Protein AF-A0A920VZH6-F1 (afdb_monomer)

Nearest PDB structures (foldseek):
  3r4q-assembly3_E-2  TM=6.491E-01  e=5.777E-02  Agrobacterium fabrum str. C58
  3fcd-assembly1_A  TM=4.351E-01  e=1.632E-01  uncultured bacterium
  3hnp-assembly1_E  TM=3.209E-01  e=8.823E-01  Bacillus cereus ATCC 14579
  3hnp-assembly1_C  TM=3.378E-01  e=2.660E+00  Bacillus cereus ATCC 14579
  5cw4-assembly1_B  TM=3.745E-01  e=4.189E+00  Camponotus floridanus

Sequence (108 aa):
MPVLRVGEGREFIALAQVPPFAGRIHHASLNVDNFDVDELFSILEGYGLEVLGEGGSASGPL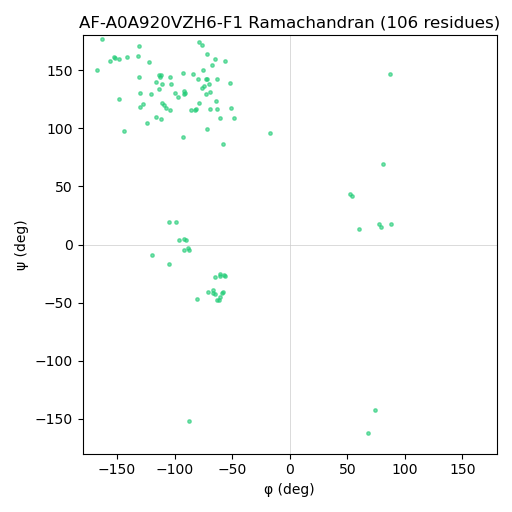QAYVTIRGSDRGGAPGGTPELYLTDPDGIFPAVAGHELLRWSRILR

Solvent-accessible surface area (backbone atoms only — not comparable to full-atom values): 6684 Å² total; per-residue (Å²): 121,59,70,47,76,48,80,92,69,90,47,64,49,75,53,77,92,67,65,88,94,61,84,68,86,69,59,54,78,43,78,38,78,84,58,48,70,67,62,50,49,53,53,40,44,75,74,67,29,49,76,67,48,77,50,92,78,75,92,55,52,31,23,33,34,31,39,72,37,43,47,95,77,75,26,45,95,87,40,29,54,30,40,35,37,24,42,86,87,57,50,41,43,37,38,37,42,40,83,72,83,73,89,75,74,93,76,133

Foldseek 3Di:
DDWADDPDDPDIDDDDDDPPPPDDCQEAEDEDPPDDPVVVVVVLVVVVADEPEADDDDDAARYKYKYFADVVNVADPVTWIKMWHHHNVRRIYIYTYDDPPPDDDPDD

pLDDT: mean 77.62, std 20.24, range [22.06, 97.44]

Radius of gyration: 15.65 Å; Cα contacts (8 Å, |Δi|>4): 182; chains: 1; bounding box: 44×29×46 Å

Mean predicted aligned error: 8.46 Å

Structure (mmCIF, N/CA/C/O backbone):
data_AF-A0A920VZH6-F1
#
_entry.id   AF-A0A920VZH6-F1
#
loop_
_atom_site.group_PDB
_atom_site.id
_atom_site.type_symbol
_atom_site.label_atom_id
_atom_site.label_alt_id
_atom_site.label_comp_id
_atom_site.label_asym_id
_atom_site.label_entity_id
_atom_site.label_seq_id
_atom_site.pdbx_PDB_ins_code
_atom_site.Cartn_x
_atom_site.Cartn_y
_atom_site.Cartn_z
_atom_site.occupancy
_atom_site.B_iso_or_equiv
_atom_site.auth_seq_id
_atom_site.auth_comp_id
_atom_site.auth_asym_id
_atom_site.auth_atom_id
_atom_site.pdbx_PDB_model_num
ATOM 1 N N . MET A 1 1 ? 11.001 1.102 -15.763 1.00 73.38 1 MET A N 1
ATOM 2 C CA . MET A 1 1 ? 11.292 0.188 -14.639 1.00 73.38 1 MET A CA 1
ATOM 3 C C . MET A 1 1 ? 11.183 -1.239 -15.160 1.00 73.38 1 MET A C 1
ATOM 5 O O . MET A 1 1 ? 10.141 -1.536 -15.734 1.00 73.38 1 MET A O 1
ATOM 9 N N . PRO A 1 2 ? 12.233 -2.075 -15.082 1.00 86.62 2 PRO A N 1
ATOM 10 C CA . PRO A 1 2 ? 12.144 -3.480 -15.478 1.00 86.62 2 PRO A CA 1
ATOM 11 C C . PRO A 1 2 ? 11.156 -4.255 -14.595 1.00 86.62 2 PRO A C 1
ATOM 13 O O . PRO A 1 2 ? 11.074 -4.021 -13.388 1.00 86.62 2 PRO A O 1
ATOM 16 N N . VAL A 1 3 ? 10.421 -5.178 -15.219 1.00 86.50 3 VAL A N 1
ATOM 17 C CA . VAL A 1 3 ? 9.408 -6.028 -14.583 1.00 86.50 3 VAL A CA 1
ATOM 18 C C . VAL A 1 3 ? 9.668 -7.484 -14.966 1.00 86.50 3 VAL A C 1
ATOM 20 O O . VAL A 1 3 ? 9.833 -7.791 -16.146 1.00 86.50 3 VAL A O 1
ATOM 23 N N . LEU A 1 4 ? 9.694 -8.371 -13.972 1.00 89.38 4 LEU A N 1
ATOM 24 C CA . LEU A 1 4 ? 9.764 -9.820 -14.138 1.00 89.38 4 LEU A CA 1
ATOM 25 C C . LEU A 1 4 ? 8.408 -10.428 -13.778 1.00 89.38 4 LEU A C 1
ATOM 27 O O . LEU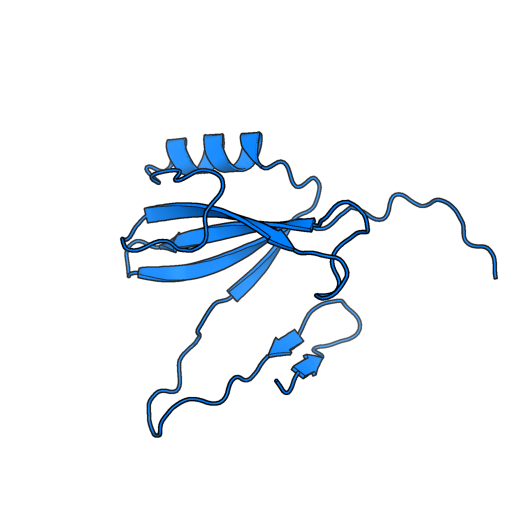 A 1 4 ? 7.975 -10.327 -12.632 1.00 89.38 4 LEU A O 1
ATOM 31 N N . ARG A 1 5 ? 7.750 -11.075 -14.739 1.00 89.19 5 ARG A N 1
ATOM 32 C CA . ARG A 1 5 ? 6.506 -11.809 -14.486 1.00 89.19 5 ARG A CA 1
ATOM 33 C C . ARG A 1 5 ? 6.787 -13.091 -13.701 1.00 89.19 5 ARG A C 1
ATOM 35 O O . ARG A 1 5 ? 7.785 -13.762 -13.963 1.00 89.19 5 ARG A O 1
ATOM 42 N N . VAL A 1 6 ? 5.891 -13.442 -12.784 1.00 88.38 6 VAL A N 1
ATOM 43 C CA . VAL A 1 6 ? 5.953 -14.686 -12.012 1.00 88.38 6 VAL A CA 1
ATOM 44 C C . VAL A 1 6 ? 4.737 -15.541 -12.363 1.00 88.38 6 VAL A C 1
ATOM 46 O O . VAL A 1 6 ? 3.614 -15.208 -12.011 1.00 88.38 6 VAL A O 1
ATOM 49 N N . GLY A 1 7 ? 4.960 -16.650 -13.069 1.00 91.06 7 GLY A N 1
ATOM 50 C CA . GLY A 1 7 ? 3.881 -17.536 -13.514 1.00 91.06 7 GLY A CA 1
ATOM 51 C C . GLY A 1 7 ? 2.965 -16.923 -14.583 1.00 91.06 7 GLY A C 1
ATOM 52 O O . GLY A 1 7 ? 3.317 -15.959 -15.264 1.00 91.06 7 GLY A O 1
ATOM 53 N N . GLU A 1 8 ? 1.782 -17.519 -14.741 1.00 89.56 8 GLU A N 1
ATOM 54 C CA . GLU A 1 8 ? 0.793 -17.151 -15.769 1.00 89.56 8 GLU A CA 1
ATOM 55 C C . GLU A 1 8 ? -0.229 -16.102 -15.296 1.00 89.56 8 GLU A C 1
ATOM 57 O O . GLU A 1 8 ? -1.063 -15.650 -16.082 1.00 89.56 8 GLU A O 1
ATOM 62 N N . GLY A 1 9 ? -0.193 -15.701 -14.023 1.00 83.62 9 GLY A N 1
ATOM 63 C CA . GLY A 1 9 ? -1.137 -14.745 -13.446 1.00 83.62 9 GLY A CA 1
ATOM 64 C C . GLY A 1 9 ? -0.714 -13.283 -13.620 1.00 83.62 9 GLY A C 1
ATOM 65 O O . GLY A 1 9 ? -0.061 -12.914 -14.609 1.00 83.62 9 GLY A O 1
ATOM 66 N N . ARG A 1 10 ? -1.153 -12.437 -12.679 1.00 77.75 10 ARG A N 1
ATOM 67 C CA . ARG A 1 10 ? -0.887 -10.983 -12.637 1.00 77.75 10 ARG A CA 1
ATOM 68 C C . ARG A 1 10 ? 0.300 -10.632 -11.740 1.00 77.75 10 ARG A C 1
ATOM 70 O O . ARG A 1 10 ? 0.582 -9.458 -11.532 1.00 77.75 10 ARG A O 1
ATOM 77 N N . GLU A 1 11 ? 0.970 -11.631 -11.186 1.00 84.25 11 GLU A N 1
ATOM 78 C CA . GLU A 1 11 ? 2.062 -11.478 -10.242 1.00 84.25 11 GLU A CA 1
ATOM 79 C C . GLU A 1 11 ? 3.339 -11.064 -10.975 1.00 84.25 11 GLU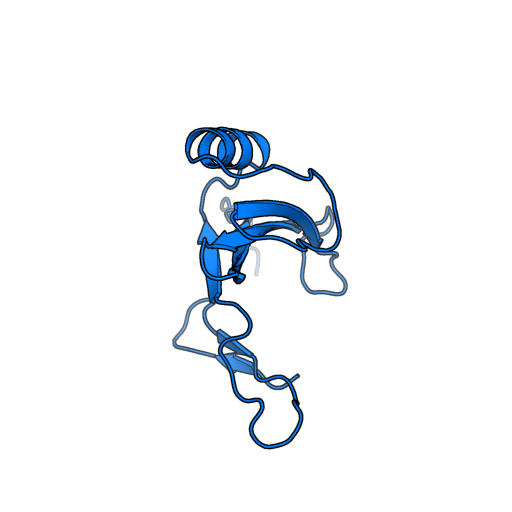 A C 1
ATOM 81 O O . GLU A 1 11 ? 3.714 -11.613 -12.019 1.00 84.25 11 GLU A O 1
ATOM 86 N N . PHE A 1 12 ? 4.037 -10.081 -10.418 1.00 86.19 12 PHE A N 1
ATOM 87 C CA . PHE A 1 12 ? 5.295 -9.612 -10.969 1.00 86.19 12 PHE A CA 1
ATOM 88 C C . PHE A 1 12 ? 6.203 -9.031 -9.889 1.00 86.19 12 PHE A C 1
ATOM 90 O O . PHE A 1 12 ? 5.760 -8.629 -8.816 1.00 86.19 12 PHE A O 1
ATOM 97 N N . ILE A 1 13 ? 7.490 -8.953 -10.214 1.00 87.81 13 ILE A N 1
ATOM 98 C CA . ILE A 1 13 ? 8.504 -8.230 -9.453 1.00 87.81 13 ILE A CA 1
ATOM 99 C C . ILE A 1 13 ? 8.931 -7.027 -10.287 1.00 87.81 13 ILE A C 1
ATOM 101 O O . ILE A 1 13 ? 9.410 -7.183 -11.411 1.00 87.81 13 ILE A O 1
ATOM 105 N N . ALA A 1 14 ? 8.775 -5.827 -9.737 1.00 86.00 14 ALA A N 1
ATOM 106 C CA . ALA A 1 14 ? 9.292 -4.600 -10.328 1.00 86.00 14 ALA A CA 1
ATOM 107 C C . ALA A 1 14 ? 10.600 -4.194 -9.642 1.00 86.00 14 ALA A C 1
ATOM 109 O O . ALA A 1 14 ? 10.672 -4.127 -8.416 1.00 86.00 14 ALA A O 1
ATOM 110 N N . LEU A 1 15 ? 11.635 -3.910 -10.434 1.00 85.88 15 LEU A N 1
ATOM 111 C CA . LEU A 1 15 ? 12.949 -3.520 -9.921 1.00 85.88 15 LEU A CA 1
ATOM 112 C C . LEU A 1 15 ? 13.224 -2.056 -10.260 1.00 85.88 15 LEU A C 1
ATOM 114 O O . LEU A 1 15 ? 13.470 -1.705 -11.415 1.00 85.88 15 LEU A O 1
ATOM 118 N N . ALA A 1 16 ? 13.189 -1.196 -9.246 1.00 83.44 16 ALA A N 1
ATOM 119 C CA . ALA A 1 16 ? 13.572 0.203 -9.375 1.00 83.44 16 ALA A CA 1
ATOM 120 C C . ALA A 1 16 ? 15.092 0.372 -9.226 1.00 83.44 16 ALA A C 1
ATOM 122 O O . ALA A 1 16 ? 15.743 -0.339 -8.459 1.00 83.44 16 ALA A O 1
ATOM 123 N N . GLN A 1 17 ? 15.659 1.344 -9.940 1.00 88.56 17 GLN A N 1
ATOM 124 C CA . GLN A 1 17 ? 17.043 1.748 -9.718 1.00 88.56 17 GLN A CA 1
ATOM 125 C C . GLN A 1 17 ? 17.140 2.515 -8.394 1.00 88.56 17 GLN A C 1
ATOM 127 O O . GLN A 1 17 ? 16.391 3.463 -8.168 1.00 88.56 17 GLN A O 1
ATOM 132 N N . VAL A 1 18 ? 18.083 2.117 -7.542 1.00 84.25 18 VAL A N 1
ATOM 133 C CA . VAL A 1 18 ? 18.370 2.747 -6.246 1.00 84.25 18 VAL A CA 1
ATOM 134 C C . VAL A 1 18 ? 19.880 2.991 -6.103 1.00 84.25 18 VAL A C 1
ATOM 136 O O . VAL A 1 18 ? 20.660 2.387 -6.847 1.00 84.25 18 VAL A O 1
ATOM 139 N N . PRO A 1 19 ? 20.325 3.865 -5.179 1.00 89.94 19 PRO A N 1
ATOM 140 C CA . PRO A 1 19 ? 21.746 4.022 -4.875 1.00 89.94 19 PRO A CA 1
ATOM 141 C C . PRO A 1 19 ? 22.422 2.700 -4.454 1.00 89.94 19 PRO A C 1
ATOM 143 O O . PRO A 1 19 ? 21.743 1.781 -3.982 1.00 89.94 19 PRO A O 1
ATOM 146 N N . PRO A 1 20 ? 23.758 2.585 -4.579 1.00 90.50 20 PRO A N 1
ATOM 147 C CA . PRO A 1 20 ? 24.496 1.412 -4.115 1.00 90.50 20 PRO A CA 1
ATOM 148 C C . PRO A 1 20 ? 24.183 1.065 -2.655 1.00 90.50 20 PRO A C 1
ATOM 150 O O . PRO A 1 20 ? 24.080 1.953 -1.812 1.00 90.50 20 PRO A O 1
ATOM 153 N N . PHE A 1 21 ? 24.046 -0.232 -2.367 1.00 81.56 21 PHE A N 1
ATOM 154 C CA . PHE A 1 21 ? 23.734 -0.773 -1.034 1.00 81.56 21 PHE A CA 1
ATOM 155 C C . PHE A 1 21 ? 22.395 -0.311 -0.423 1.00 81.56 21 PHE A C 1
ATOM 157 O O . PHE A 1 21 ? 22.144 -0.573 0.747 1.00 81.56 21 PHE A O 1
ATOM 164 N N . ALA A 1 22 ? 21.503 0.305 -1.209 1.00 83.19 22 ALA A N 1
ATOM 165 C CA . ALA A 1 22 ? 20.160 0.708 -0.778 1.00 83.19 22 ALA A CA 1
ATOM 166 C C . ALA A 1 22 ? 19.056 -0.285 -1.203 1.00 83.19 22 ALA A C 1
ATOM 168 O O . ALA A 1 22 ? 17.880 0.076 -1.276 1.00 83.19 22 ALA A O 1
ATOM 169 N N . GLY A 1 23 ? 19.431 -1.528 -1.528 1.00 81.81 23 GLY A N 1
ATOM 170 C CA . GLY A 1 23 ? 18.488 -2.579 -1.905 1.00 81.81 23 GLY A CA 1
ATOM 171 C C . GLY A 1 23 ? 17.567 -2.931 -0.740 1.00 81.81 23 GLY A C 1
ATOM 172 O O . GLY A 1 23 ? 18.035 -3.283 0.339 1.00 81.81 23 GLY A O 1
ATOM 173 N N . ARG A 1 24 ? 16.256 -2.836 -0.962 1.00 77.12 24 ARG A N 1
ATOM 174 C CA . ARG A 1 24 ? 15.219 -3.178 0.017 1.00 77.12 24 ARG A CA 1
ATOM 175 C C . ARG A 1 24 ? 13.946 -3.613 -0.694 1.00 77.12 24 ARG A C 1
ATOM 177 O O . ARG A 1 24 ? 13.739 -3.266 -1.857 1.00 77.12 24 ARG A O 1
ATOM 184 N N . ILE A 1 25 ? 13.070 -4.306 0.025 1.00 78.75 25 ILE A N 1
ATOM 185 C CA . ILE A 1 25 ? 11.673 -4.423 -0.392 1.00 78.75 25 ILE A CA 1
ATOM 186 C C . ILE A 1 25 ? 11.060 -3.033 -0.222 1.00 78.75 25 ILE A C 1
ATOM 188 O O . ILE A 1 25 ? 11.052 -2.491 0.880 1.00 78.75 25 ILE A O 1
ATOM 192 N N . HIS A 1 26 ? 10.630 -2.423 -1.326 1.00 76.81 26 HIS A N 1
ATOM 193 C CA . HIS A 1 26 ? 10.003 -1.105 -1.270 1.00 76.81 26 HIS A CA 1
ATOM 194 C C . HIS A 1 26 ? 8.533 -1.214 -0.861 1.00 76.81 26 HIS A C 1
ATOM 196 O O . HIS A 1 26 ? 8.093 -0.470 0.004 1.00 76.81 26 HIS A O 1
ATOM 202 N N . HIS A 1 27 ? 7.795 -2.132 -1.485 1.00 76.81 27 HIS A N 1
ATOM 203 C CA . HIS A 1 27 ? 6.454 -2.531 -1.081 1.00 76.81 27 HIS A CA 1
ATOM 204 C C . HIS A 1 27 ? 6.138 -3.936 -1.588 1.00 76.81 27 HIS A C 1
ATOM 206 O O . HIS A 1 27 ? 6.741 -4.401 -2.558 1.00 76.81 27 HIS A O 1
ATOM 212 N N . ALA A 1 28 ? 5.186 -4.597 -0.936 1.00 80.25 28 ALA A N 1
ATOM 213 C CA . ALA A 1 28 ? 4.502 -5.769 -1.468 1.00 80.25 28 ALA A CA 1
ATOM 214 C C . ALA A 1 28 ? 3.106 -5.348 -1.924 1.00 80.25 28 ALA A C 1
ATOM 216 O O . ALA A 1 28 ? 2.505 -4.494 -1.277 1.00 80.25 28 ALA A O 1
ATOM 217 N N . SER A 1 29 ? 2.620 -5.938 -3.017 1.00 81.94 29 SER A N 1
ATOM 218 C CA . SER A 1 29 ? 1.284 -5.678 -3.551 1.00 81.94 29 SER A CA 1
ATOM 219 C C . SER A 1 29 ? 0.403 -6.909 -3.449 1.00 81.94 29 SER A C 1
ATOM 221 O O . SER A 1 29 ? 0.823 -8.006 -3.818 1.00 81.94 29 SER A O 1
ATOM 223 N N . LEU A 1 30 ? -0.825 -6.714 -2.977 1.00 83.19 30 LEU A N 1
ATOM 224 C CA . LEU A 1 30 ? -1.867 -7.736 -2.962 1.00 83.19 30 LEU A CA 1
ATOM 225 C C . LEU A 1 30 ? -3.013 -7.299 -3.868 1.00 83.19 30 LEU A C 1
ATOM 227 O O . LEU A 1 30 ? -3.381 -6.125 -3.866 1.00 83.19 30 LEU A O 1
ATOM 231 N N . ASN A 1 31 ? -3.562 -8.255 -4.615 1.00 78.81 31 ASN A N 1
ATOM 232 C CA . ASN A 1 31 ? -4.843 -8.089 -5.290 1.00 78.81 31 ASN A CA 1
ATOM 233 C C . ASN A 1 31 ? -5.936 -8.600 -4.355 1.00 78.81 31 ASN A C 1
ATOM 235 O O . ASN A 1 31 ? -5.814 -9.700 -3.812 1.00 78.81 31 ASN A O 1
ATOM 239 N N . VAL A 1 32 ? -6.988 -7.809 -4.189 1.00 81.56 32 VAL A N 1
ATOM 240 C CA . VAL A 1 32 ? -8.138 -8.151 -3.350 1.00 81.56 32 VAL A CA 1
ATOM 241 C C . VAL A 1 32 ? -9.390 -8.157 -4.219 1.00 81.56 32 VAL A C 1
ATOM 243 O O . VAL A 1 32 ? -9.635 -7.209 -4.968 1.00 81.56 32 VAL A O 1
ATOM 246 N N . ASP A 1 33 ? -10.155 -9.243 -4.132 1.00 82.62 33 ASP A N 1
ATOM 247 C CA . ASP A 1 33 ? -11.478 -9.349 -4.746 1.00 82.62 33 ASP A CA 1
ATOM 248 C C . ASP A 1 33 ? -12.505 -8.544 -3.941 1.00 82.62 33 ASP A C 1
ATOM 250 O O . ASP A 1 33 ? -12.382 -8.425 -2.725 1.00 82.62 33 ASP A O 1
ATOM 254 N N . ASN A 1 34 ? -13.545 -8.033 -4.612 1.00 85.38 34 ASN A N 1
ATOM 255 C CA . ASN A 1 34 ? -14.571 -7.170 -4.004 1.00 85.38 34 ASN A CA 1
ATOM 256 C C . ASN A 1 34 ? -13.965 -5.970 -3.260 1.00 85.38 34 ASN A C 1
ATOM 258 O O . ASN A 1 34 ? -14.365 -5.653 -2.147 1.00 85.38 34 ASN A O 1
ATOM 262 N N . PHE A 1 35 ? -12.971 -5.327 -3.872 1.00 86.81 35 PHE A N 1
ATOM 263 C CA . PHE A 1 35 ? -12.304 -4.186 -3.266 1.00 86.81 35 PHE A CA 1
ATOM 264 C C . PHE A 1 35 ? -13.276 -3.016 -3.067 1.00 86.81 35 PHE A C 1
ATOM 266 O O . PHE A 1 35 ? -13.770 -2.439 -4.039 1.00 86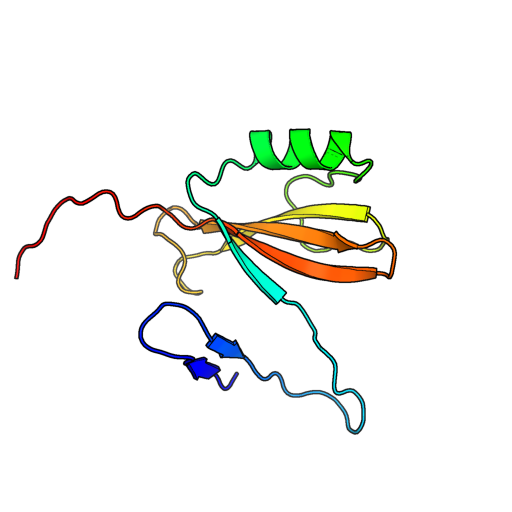.81 35 PHE A O 1
ATOM 273 N N . ASP A 1 36 ? -13.489 -2.660 -1.806 1.00 92.44 36 ASP A N 1
ATOM 274 C CA . ASP A 1 36 ? -14.283 -1.521 -1.364 1.00 92.44 36 ASP A CA 1
ATOM 275 C C . ASP A 1 36 ? -13.429 -0.678 -0.408 1.00 92.44 36 ASP A C 1
ATOM 277 O O . ASP A 1 36 ? -12.899 -1.175 0.587 1.00 92.44 36 ASP A O 1
ATOM 281 N N . VAL A 1 37 ? -13.223 0.593 -0.761 1.00 90.62 37 VAL A N 1
ATOM 282 C CA . VAL A 1 37 ? -12.335 1.492 -0.011 1.00 90.62 37 VAL A CA 1
ATOM 283 C C . VAL A 1 37 ? -12.892 1.771 1.380 1.00 90.62 37 VAL A C 1
ATOM 285 O O . VAL A 1 37 ? -12.129 1.771 2.344 1.00 90.62 37 VAL A O 1
ATOM 288 N N . ASP A 1 38 ? -14.202 1.985 1.485 1.00 94.62 3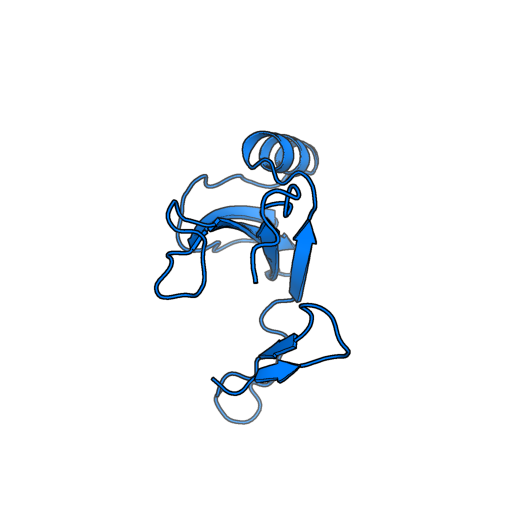8 ASP A N 1
ATOM 289 C CA . ASP A 1 38 ? -14.849 2.377 2.733 1.00 94.62 38 ASP A CA 1
ATOM 2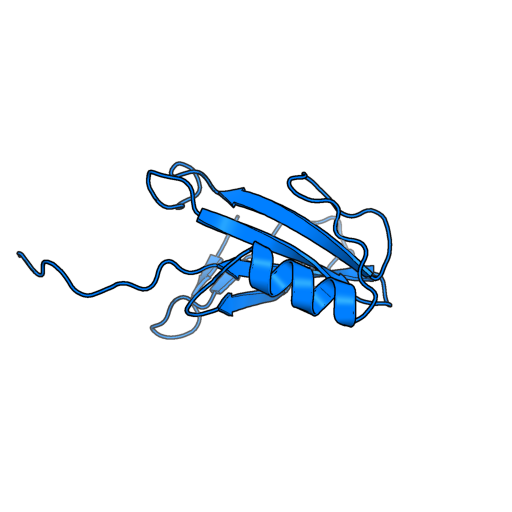90 C C . ASP A 1 38 ? -14.864 1.198 3.714 1.00 94.62 38 ASP A C 1
ATOM 292 O O . ASP A 1 38 ? -14.559 1.366 4.898 1.00 94.62 38 ASP A O 1
ATOM 296 N N . GLU A 1 39 ? -15.138 -0.015 3.221 1.00 95.38 39 GLU A N 1
ATOM 297 C CA . GLU A 1 39 ? -15.054 -1.241 4.022 1.00 95.38 39 GLU A CA 1
ATOM 298 C C . GLU A 1 39 ? -13.628 -1.473 4.536 1.00 95.38 39 GLU A C 1
ATOM 300 O O . GLU A 1 39 ? -13.421 -1.710 5.730 1.00 95.38 39 GLU A O 1
ATOM 305 N N . LEU A 1 40 ? -12.625 -1.361 3.660 1.00 92.44 40 LEU A N 1
ATOM 306 C CA . LEU A 1 40 ? -11.230 -1.564 4.042 1.00 92.44 40 LEU A CA 1
ATOM 307 C C . LEU A 1 40 ? -10.745 -0.503 5.032 1.00 92.44 40 LEU A C 1
ATOM 309 O O . LEU A 1 40 ? -10.081 -0.851 6.007 1.00 92.44 40 LEU A O 1
ATOM 313 N N . PHE A 1 41 ? -11.086 0.769 4.829 1.00 94.56 41 PHE A N 1
ATOM 314 C CA . PHE A 1 41 ? -10.766 1.822 5.790 1.00 94.56 41 PHE A CA 1
ATOM 315 C C . PHE A 1 41 ? -11.414 1.564 7.146 1.00 94.56 41 PHE A C 1
ATOM 317 O O . PHE A 1 41 ? -10.707 1.610 8.149 1.00 94.56 41 PHE A O 1
ATOM 324 N N . SER A 1 42 ? -12.690 1.178 7.186 1.00 96.62 42 SER A N 1
ATOM 325 C CA . SER A 1 42 ? -13.360 0.841 8.446 1.00 96.62 42 SER A CA 1
ATOM 326 C C . SER A 1 42 ? -12.669 -0.312 9.188 1.00 96.62 42 SER A C 1
ATOM 328 O O . SER A 1 42 ? -12.474 -0.248 10.405 1.00 96.62 42 SER A O 1
ATOM 330 N N . ILE A 1 43 ? -12.238 -1.352 8.465 1.00 95.81 43 ILE A N 1
ATOM 331 C CA . ILE A 1 43 ? -11.479 -2.467 9.045 1.00 95.81 43 ILE A CA 1
ATOM 332 C C . ILE A 1 43 ? -10.138 -1.978 9.608 1.00 95.81 43 ILE A C 1
ATOM 334 O O . ILE A 1 43 ? -9.788 -2.319 10.739 1.00 95.81 43 ILE A O 1
ATOM 338 N N . LEU A 1 44 ? -9.386 -1.182 8.844 1.00 93.56 44 LEU A N 1
ATOM 339 C CA . LEU A 1 44 ? -8.062 -0.697 9.241 1.00 93.56 44 LEU A CA 1
ATOM 340 C C . LEU A 1 44 ? -8.123 0.263 10.438 1.00 93.56 44 LEU A C 1
ATOM 342 O O . LEU A 1 44 ? -7.304 0.137 11.349 1.00 93.56 44 LEU A O 1
ATOM 346 N N . GLU A 1 45 ? -9.118 1.149 10.500 1.00 96.06 45 GLU A N 1
ATOM 347 C CA . GLU A 1 45 ? -9.389 1.973 11.687 1.00 96.06 45 GLU A CA 1
ATOM 348 C C . GLU A 1 45 ? -9.655 1.100 12.919 1.00 96.06 45 GLU A C 1
ATOM 350 O O . GLU A 1 45 ? -9.131 1.368 14.001 1.00 96.06 45 GLU A O 1
ATOM 355 N N . GLY A 1 46 ? -10.397 -0.002 12.753 1.00 97.44 46 GLY A N 1
ATOM 356 C CA . GLY A 1 46 ? -10.627 -0.993 13.809 1.00 97.44 46 GLY A CA 1
ATOM 357 C C . GLY A 1 46 ? -9.346 -1.658 14.331 1.00 97.44 46 GLY A C 1
ATOM 358 O O . GLY A 1 46 ? -9.289 -2.050 15.497 1.00 97.44 46 GLY A O 1
ATOM 359 N N . TYR A 1 47 ? -8.302 -1.739 13.502 1.00 94.62 47 TYR A N 1
ATOM 360 C CA . TYR A 1 47 ? -6.964 -2.207 13.881 1.00 94.62 47 TYR A CA 1
ATOM 361 C C . TYR A 1 47 ? -6.028 -1.089 14.370 1.00 94.62 47 TYR A C 1
ATOM 363 O O . TYR A 1 47 ? -4.872 -1.361 14.697 1.00 94.62 47 TYR A O 1
ATOM 371 N N . GLY A 1 48 ? -6.520 0.148 14.476 1.00 94.94 48 GLY A N 1
ATOM 372 C CA . GLY A 1 48 ? -5.777 1.287 15.008 1.00 94.94 48 GLY A CA 1
ATOM 373 C C . GLY A 1 48 ? -4.956 2.052 13.974 1.00 94.94 48 GLY A C 1
ATOM 374 O O . GLY A 1 48 ? -4.050 2.786 14.370 1.00 94.94 48 GLY A O 1
ATOM 375 N N . LEU A 1 49 ? -5.243 1.888 12.679 1.00 93.12 49 LEU A N 1
ATOM 376 C CA . LEU A 1 49 ? -4.625 2.715 11.649 1.00 93.12 49 LEU A CA 1
ATOM 377 C C . LEU A 1 49 ? -5.306 4.084 11.552 1.00 93.12 49 LEU A C 1
ATOM 379 O O . LEU A 1 49 ? -6.526 4.200 11.635 1.00 93.12 49 LEU A O 1
ATOM 383 N N . GLU A 1 50 ? -4.506 5.118 11.312 1.00 94.25 50 GLU A N 1
ATOM 384 C CA . GLU A 1 50 ? -4.977 6.445 10.930 1.00 94.25 50 GLU A CA 1
ATOM 385 C C . GLU A 1 50 ? -5.281 6.471 9.425 1.00 94.25 50 GLU A C 1
ATOM 387 O O . GLU A 1 50 ? -4.383 6.318 8.590 1.00 94.25 50 G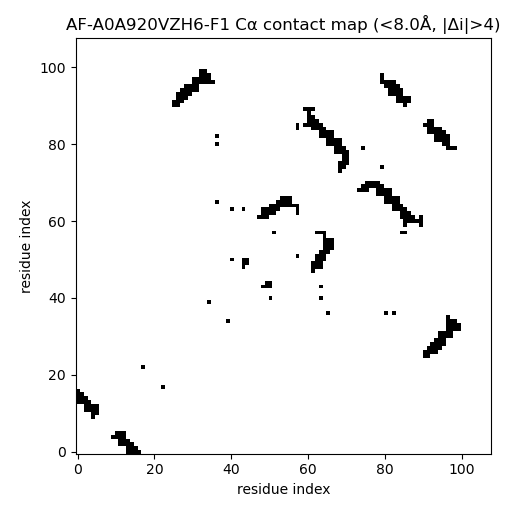LU A O 1
ATOM 392 N N . VAL A 1 51 ? -6.547 6.686 9.063 1.00 94.62 51 VAL A N 1
ATOM 393 C CA . VAL A 1 51 ? -6.967 6.838 7.666 1.00 94.62 51 VAL A CA 1
ATOM 394 C C . VAL A 1 51 ? -6.808 8.293 7.230 1.00 94.62 51 VAL A C 1
ATOM 396 O O . VAL A 1 51 ? -7.484 9.194 7.717 1.00 94.62 51 VAL A O 1
ATOM 399 N N . LEU A 1 52 ? -5.924 8.515 6.260 1.00 92.06 52 LEU A N 1
ATOM 400 C CA . LEU A 1 52 ? -5.621 9.825 5.681 1.00 92.06 52 LEU A CA 1
ATOM 401 C C . LEU A 1 52 ? -6.562 10.194 4.517 1.00 92.06 52 LEU A C 1
ATOM 403 O O . LEU A 1 52 ? -6.477 11.299 3.984 1.00 92.06 52 LEU A O 1
ATOM 407 N N . GLY A 1 53 ? -7.445 9.276 4.110 1.00 90.19 53 GLY A N 1
ATOM 408 C CA . GLY A 1 53 ? -8.353 9.445 2.975 1.00 90.19 53 GLY A CA 1
ATOM 409 C C . GLY A 1 53 ? -7.639 9.333 1.625 1.00 90.19 53 GLY A C 1
ATOM 410 O O . GLY A 1 53 ? -6.744 8.503 1.448 1.00 90.19 53 GLY A O 1
ATOM 411 N N . GLU A 1 54 ? -8.048 10.152 0.655 1.00 89.56 54 GLU A N 1
ATOM 412 C CA . GLU A 1 54 ? -7.359 10.257 -0.635 1.00 89.56 54 GLU A CA 1
ATOM 413 C C . GLU A 1 54 ? -6.101 11.125 -0.487 1.00 89.56 54 GLU A C 1
ATOM 415 O O . GLU A 1 54 ? -6.168 12.284 -0.074 1.00 89.56 54 GLU A O 1
ATOM 420 N N . GLY A 1 55 ? -4.933 10.570 -0.810 1.00 76.38 55 GLY A N 1
ATOM 421 C CA . GLY A 1 55 ? -3.652 11.226 -0.549 1.00 76.38 55 GLY A CA 1
ATOM 422 C C . GLY A 1 55 ? -2.503 10.627 -1.350 1.00 76.38 55 GLY A C 1
ATOM 423 O O . GLY A 1 55 ? -2.689 9.682 -2.102 1.00 76.38 55 GLY A O 1
ATOM 424 N N . GLY A 1 56 ? -1.301 11.197 -1.227 1.00 70.56 56 GLY A N 1
ATOM 425 C CA . GLY A 1 56 ? -0.127 10.756 -1.997 1.00 70.56 56 GLY A CA 1
ATOM 426 C C . GLY A 1 56 ? 0.903 9.935 -1.218 1.00 70.56 56 GLY A C 1
ATOM 427 O O . GLY A 1 56 ? 1.769 9.321 -1.839 1.00 70.56 56 GLY A O 1
ATOM 428 N N . SER A 1 57 ? 0.863 9.953 0.118 1.00 78.06 57 SER A N 1
ATOM 429 C CA . SER A 1 57 ? 1.868 9.291 0.958 1.00 78.06 57 SER A CA 1
ATOM 430 C C . SER A 1 57 ? 1.448 9.197 2.424 1.00 78.06 57 SER A C 1
ATOM 432 O O . SER A 1 57 ? 0.836 10.127 2.944 1.00 78.06 57 SER A O 1
ATOM 434 N N . ALA A 1 58 ? 1.916 8.150 3.102 1.00 82.75 58 ALA A N 1
ATOM 435 C CA . ALA A 1 58 ? 2.000 8.071 4.558 1.00 82.75 58 ALA A CA 1
ATOM 436 C C . ALA A 1 58 ? 3.386 8.541 5.034 1.00 82.75 58 ALA A C 1
ATOM 438 O O . ALA A 1 58 ? 4.386 8.331 4.340 1.00 82.75 58 ALA A O 1
ATOM 439 N N . SER A 1 59 ? 3.454 9.157 6.214 1.00 82.06 59 SER A N 1
ATOM 440 C CA . SER A 1 59 ? 4.704 9.635 6.831 1.00 82.06 59 SER A CA 1
ATOM 441 C C . SER A 1 59 ? 5.011 8.993 8.186 1.00 82.06 59 SER A C 1
ATOM 443 O O . SER A 1 59 ? 6.095 9.209 8.725 1.00 82.06 59 SER A O 1
ATOM 445 N N . GLY A 1 60 ? 4.068 8.234 8.742 1.00 82.25 60 GLY A N 1
ATOM 446 C CA . GLY A 1 60 ? 4.177 7.558 10.030 1.00 82.25 60 GLY A CA 1
ATOM 447 C C . GLY A 1 60 ? 3.769 6.083 9.964 1.00 82.25 60 GLY A C 1
ATOM 448 O O . GLY A 1 60 ? 3.261 5.628 8.935 1.00 82.25 60 GLY A O 1
ATOM 449 N N . PRO A 1 61 ? 4.014 5.323 11.045 1.00 84.94 61 PRO A N 1
ATOM 450 C CA . PRO A 1 61 ? 3.538 3.949 11.176 1.00 84.94 61 PRO A CA 1
ATOM 451 C C . PRO A 1 61 ? 2.012 3.916 11.299 1.00 84.94 61 PRO A C 1
ATOM 453 O O . PRO A 1 61 ? 1.418 4.877 11.788 1.00 84.94 61 PRO A O 1
ATOM 456 N N . LEU A 1 62 ? 1.397 2.795 10.913 1.00 88.06 62 LEU A N 1
ATOM 457 C CA . LEU A 1 62 ? -0.048 2.571 11.036 1.00 88.06 62 LEU A CA 1
ATOM 458 C C . LEU A 1 62 ? -0.899 3.670 10.380 1.00 88.06 62 LEU A C 1
ATOM 460 O O . LEU A 1 62 ? -1.904 4.098 10.930 1.00 88.06 62 LEU A O 1
ATOM 464 N N . GLN A 1 63 ? -0.510 4.134 9.198 1.00 89.50 63 GLN A N 1
ATOM 465 C CA . GLN A 1 63 ? -1.294 5.081 8.405 1.00 89.50 63 GLN A CA 1
ATOM 466 C C . GLN A 1 63 ? -1.782 4.407 7.131 1.00 89.50 63 GLN A C 1
ATOM 468 O O . GLN A 1 63 ? -1.062 3.587 6.566 1.00 89.50 63 GLN A O 1
ATOM 473 N N . ALA A 1 64 ? -2.969 4.772 6.655 1.00 90.44 64 ALA A N 1
ATOM 474 C CA . ALA A 1 64 ? -3.530 4.277 5.403 1.00 90.44 64 ALA A CA 1
ATOM 475 C C . ALA A 1 64 ? -4.049 5.420 4.524 1.00 90.44 64 ALA A C 1
ATOM 477 O O . ALA A 1 64 ? -4.586 6.403 5.024 1.00 90.44 64 ALA A O 1
ATOM 478 N N . TYR A 1 65 ? -3.900 5.300 3.207 1.00 90.81 65 TYR A N 1
ATOM 479 C CA . TYR A 1 65 ? -4.437 6.257 2.235 1.00 90.81 65 TYR A CA 1
ATOM 480 C C . TYR A 1 65 ? -4.812 5.553 0.934 1.00 90.81 65 TYR A C 1
ATOM 482 O O . TYR A 1 65 ? -4.312 4.470 0.643 1.00 90.81 65 TYR A O 1
ATOM 490 N N . VAL A 1 66 ? -5.670 6.172 0.129 1.00 91.94 66 VAL A N 1
ATOM 491 C CA . VAL A 1 66 ? -6.038 5.673 -1.200 1.00 91.94 66 VAL A CA 1
ATOM 492 C C . VAL A 1 66 ? -5.507 6.604 -2.286 1.00 91.94 66 VAL A C 1
ATOM 494 O O . VAL A 1 66 ? -5.476 7.824 -2.122 1.00 91.94 66 VAL A O 1
ATOM 497 N N . THR A 1 67 ? -5.091 6.023 -3.407 1.00 89.06 67 THR A N 1
ATOM 498 C CA . THR A 1 67 ? -4.793 6.741 -4.651 1.00 89.06 67 THR A CA 1
ATOM 499 C C . THR A 1 67 ? -5.647 6.196 -5.783 1.00 89.06 67 THR A C 1
ATOM 501 O O . THR A 1 67 ? -6.055 5.035 -5.755 1.00 89.06 67 THR A O 1
ATOM 504 N N . ILE A 1 68 ? -5.856 7.007 -6.819 1.00 88.88 68 ILE A N 1
ATOM 505 C CA . ILE A 1 68 ? -6.494 6.562 -8.056 1.00 88.88 68 ILE A CA 1
ATOM 506 C C . ILE A 1 68 ? -5.437 6.384 -9.148 1.00 88.88 68 ILE A C 1
ATOM 508 O O . ILE A 1 68 ? -4.794 7.337 -9.609 1.00 88.88 68 ILE A O 1
ATOM 512 N N . ARG A 1 69 ? -5.254 5.143 -9.601 1.00 86.44 69 ARG A N 1
ATOM 513 C CA . ARG A 1 69 ? -4.385 4.820 -10.732 1.00 86.44 69 ARG A CA 1
ATOM 514 C C . ARG A 1 69 ? -5.119 5.052 -12.048 1.00 86.44 69 ARG A C 1
ATOM 516 O O . ARG A 1 69 ? -6.094 4.372 -12.355 1.00 86.44 69 ARG A O 1
ATOM 523 N N . GLY A 1 70 ? -4.626 6.011 -12.828 1.00 85.38 70 GLY A N 1
ATOM 524 C CA . GLY A 1 70 ? -5.142 6.343 -14.157 1.00 85.38 70 GLY A CA 1
ATOM 525 C C . GLY A 1 70 ? -4.815 5.292 -15.222 1.00 85.38 70 GLY A C 1
ATOM 526 O O . GLY A 1 70 ? -3.942 4.436 -15.045 1.00 85.38 70 GLY A O 1
ATOM 527 N N . SER A 1 71 ? -5.519 5.367 -16.352 1.00 84.12 71 SER A N 1
ATOM 528 C CA . SER A 1 71 ? -5.373 4.446 -17.490 1.00 84.12 71 SER A CA 1
ATOM 529 C C . SER A 1 71 ? -4.010 4.522 -18.181 1.00 84.12 71 SER A C 1
ATOM 531 O O . SER A 1 71 ? -3.507 3.511 -18.668 1.00 84.12 71 SER A O 1
ATOM 533 N N . ASP A 1 72 ? -3.356 5.681 -18.134 1.00 84.69 72 ASP A N 1
ATOM 534 C CA . ASP A 1 72 ? -1.967 5.905 -18.550 1.00 84.69 72 ASP A CA 1
ATOM 535 C C . ASP A 1 72 ? -0.957 5.057 -17.754 1.00 84.69 72 ASP A C 1
ATOM 537 O O . ASP A 1 72 ? 0.111 4.709 -18.257 1.00 84.69 72 ASP A O 1
ATOM 541 N N . ARG A 1 73 ? -1.324 4.668 -16.528 1.00 75.31 73 ARG A N 1
ATOM 542 C CA . ARG A 1 73 ? -0.569 3.769 -15.643 1.00 75.31 73 ARG A CA 1
ATOM 543 C C . ARG A 1 73 ? -1.182 2.364 -15.578 1.00 75.31 73 ARG A C 1
ATOM 545 O O . ARG A 1 73 ? -0.923 1.612 -14.638 1.00 75.31 73 ARG A O 1
ATOM 552 N N . GLY A 1 74 ? -2.005 2.006 -16.568 1.00 77.94 74 GLY A N 1
ATOM 553 C CA . GLY A 1 74 ? -2.661 0.703 -16.706 1.00 77.94 74 GLY A CA 1
ATOM 554 C C . GLY A 1 74 ? -3.898 0.506 -15.826 1.00 77.94 74 GLY A C 1
ATOM 555 O O . GLY A 1 74 ? -4.265 -0.641 -15.562 1.00 77.94 74 GLY A O 1
ATOM 556 N N . GLY A 1 75 ? -4.454 1.578 -15.254 1.00 82.62 75 GLY A N 1
ATOM 557 C CA . GLY A 1 75 ? -5.706 1.538 -14.498 1.00 82.62 75 GLY A CA 1
ATOM 558 C C . GLY A 1 75 ? -6.929 1.440 -15.412 1.00 82.62 75 GLY A C 1
ATOM 559 O O . GLY A 1 75 ? -6.830 1.564 -16.635 1.00 82.62 75 GLY A O 1
ATOM 560 N N . ALA A 1 76 ? -8.101 1.227 -14.822 1.00 84.88 76 ALA A N 1
ATOM 561 C CA . ALA A 1 76 ? -9.367 1.241 -15.547 1.00 84.88 76 ALA A CA 1
ATOM 562 C C . ALA A 1 76 ? -9.668 2.645 -16.122 1.00 84.88 76 ALA A C 1
ATOM 564 O O . ALA A 1 76 ? -9.141 3.644 -15.623 1.00 84.88 76 ALA A O 1
ATOM 565 N N . PRO A 1 77 ? -10.544 2.774 -17.140 1.00 82.19 77 PRO A N 1
ATOM 566 C CA . PRO A 1 77 ? -10.930 4.075 -17.700 1.00 82.19 77 PRO A CA 1
ATOM 567 C C . PRO A 1 77 ? -11.506 5.071 -16.679 1.00 82.19 77 PRO A C 1
ATOM 569 O O . PRO A 1 77 ? -11.377 6.274 -16.877 1.00 82.19 77 PRO A O 1
ATOM 572 N N . GLY A 1 78 ? -12.113 4.582 -15.592 1.00 83.06 78 GLY A N 1
ATOM 573 C CA . GLY A 1 78 ? -12.604 5.392 -14.467 1.00 83.06 78 GLY A CA 1
ATOM 574 C C . GLY A 1 78 ? -11.601 5.570 -13.322 1.00 83.06 78 GLY A C 1
ATOM 575 O O . GLY A 1 78 ? -11.947 6.154 -12.302 1.00 83.06 78 GLY A O 1
ATOM 576 N N . GLY A 1 79 ? -10.375 5.069 -13.487 1.00 86.94 79 GLY A N 1
ATOM 577 C CA . GLY A 1 79 ? -9.389 4.939 -12.424 1.00 86.94 79 GLY A CA 1
ATOM 578 C C . GLY A 1 79 ? -9.528 3.624 -11.655 1.00 86.94 79 GLY A C 1
ATOM 579 O O . GLY A 1 79 ? -10.620 3.084 -11.496 1.00 86.94 79 GLY A O 1
ATOM 580 N N . THR A 1 80 ? -8.402 3.088 -11.190 1.00 86.75 80 THR A N 1
ATOM 581 C CA . THR A 1 80 ? -8.364 1.931 -10.288 1.00 86.75 80 THR A CA 1
ATOM 582 C C . THR A 1 80 ? -7.922 2.403 -8.909 1.00 86.75 80 THR A C 1
ATOM 584 O O . THR A 1 80 ? -6.820 2.946 -8.813 1.00 86.75 80 THR A O 1
ATOM 587 N N . PRO A 1 81 ? -8.735 2.232 -7.855 1.00 90.25 81 PRO A N 1
ATOM 588 C CA . PRO A 1 81 ? -8.317 2.601 -6.514 1.00 90.25 81 PRO A CA 1
ATOM 589 C C . PRO A 1 81 ? -7.235 1.647 -5.993 1.00 90.25 81 PRO A C 1
ATOM 591 O O . PRO A 1 81 ? -7.300 0.428 -6.167 1.00 90.25 81 PRO A O 1
ATOM 594 N N . GLU A 1 82 ? -6.231 2.220 -5.342 1.00 89.06 82 GLU A N 1
ATOM 595 C CA . GLU A 1 82 ? -5.127 1.512 -4.701 1.00 89.06 82 GLU A CA 1
ATOM 596 C C . GLU A 1 82 ? -4.979 2.044 -3.281 1.00 89.06 82 GLU A C 1
ATOM 598 O O . GLU A 1 82 ? -4.725 3.234 -3.090 1.00 89.06 82 GLU A O 1
ATOM 603 N N . LEU A 1 83 ? -5.159 1.173 -2.293 1.00 91.69 83 LEU A N 1
ATOM 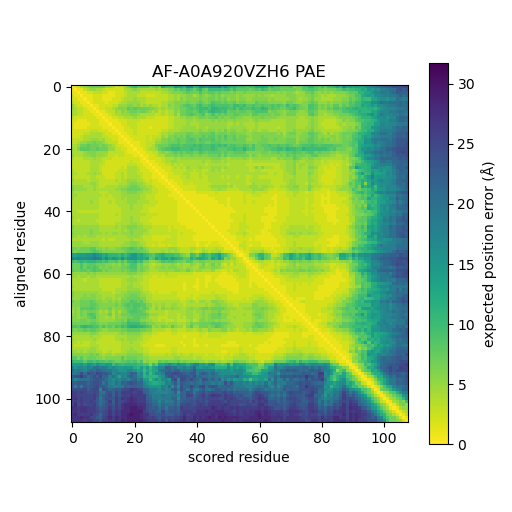604 C CA . LEU A 1 83 ? -5.001 1.487 -0.882 1.00 91.69 83 LEU A CA 1
ATOM 605 C C . LEU A 1 83 ? -3.567 1.179 -0.463 1.00 91.69 83 LEU A C 1
ATOM 607 O O . LEU A 1 83 ? -3.053 0.093 -0.679 1.00 91.69 83 LEU A O 1
ATOM 611 N N . TYR A 1 84 ? -2.908 2.120 0.180 1.00 89.75 84 TYR A N 1
ATOM 612 C CA . TYR A 1 84 ? -1.586 1.943 0.757 1.00 89.75 84 TYR A CA 1
ATOM 613 C C . TYR A 1 84 ? -1.705 2.000 2.266 1.00 89.75 84 TYR A C 1
ATOM 615 O O . TYR A 1 84 ? -2.522 2.758 2.787 1.00 89.75 84 TYR A O 1
ATOM 623 N N . LEU A 1 85 ? -0.876 1.231 2.964 1.00 88.50 85 LEU A N 1
ATOM 624 C CA . LEU A 1 85 ? -0.769 1.324 4.412 1.00 88.50 85 LEU A CA 1
ATOM 625 C C . LEU A 1 85 ? 0.679 1.158 4.875 1.00 88.50 85 LEU A C 1
ATOM 627 O O . LEU A 1 85 ? 1.520 0.670 4.124 1.00 88.50 85 LEU A O 1
ATOM 631 N N . THR A 1 86 ? 0.979 1.586 6.096 1.00 85.31 86 THR A N 1
ATOM 632 C CA . THR A 1 86 ? 2.260 1.337 6.768 1.00 85.31 86 THR A CA 1
ATOM 633 C C . THR A 1 86 ? 2.062 0.385 7.938 1.00 85.31 86 THR A C 1
ATOM 635 O O . THR A 1 86 ? 1.086 0.484 8.682 1.00 85.31 86 THR A O 1
ATOM 638 N N . ASP A 1 87 ? 2.985 -0.557 8.104 1.00 82.12 87 ASP A N 1
ATOM 639 C CA . ASP A 1 87 ? 2.999 -1.426 9.282 1.00 82.12 87 ASP A CA 1
ATOM 640 C C . ASP A 1 87 ? 3.611 -0.693 10.504 1.00 82.12 87 ASP A C 1
ATOM 642 O O . ASP A 1 87 ? 4.079 0.447 10.373 1.00 82.12 87 ASP A O 1
ATOM 646 N N . PRO A 1 88 ? 3.598 -1.290 11.714 1.00 81.62 88 PRO A N 1
ATOM 647 C CA . PRO A 1 88 ? 4.231 -0.691 12.892 1.00 81.62 88 PRO A CA 1
ATOM 648 C C . PRO A 1 88 ? 5.726 -0.378 12.726 1.00 81.62 88 PRO A C 1
ATOM 650 O O . PRO A 1 88 ? 6.230 0.528 13.389 1.00 81.62 88 PRO A O 1
ATOM 653 N N . ASP A 1 89 ? 6.421 -1.106 11.847 1.00 73.00 89 ASP A N 1
ATOM 654 C CA . ASP A 1 89 ? 7.854 -0.960 11.584 1.00 73.00 89 ASP A CA 1
ATOM 655 C C . ASP A 1 89 ? 8.147 0.085 10.485 1.00 73.00 89 ASP A C 1
ATOM 657 O O . ASP A 1 89 ? 9.308 0.395 10.202 1.00 73.00 89 ASP A O 1
ATOM 661 N N . GLY A 1 90 ? 7.109 0.669 9.873 1.00 56.25 90 GLY A N 1
ATOM 662 C CA . GLY A 1 90 ? 7.220 1.674 8.818 1.00 56.25 90 GLY A CA 1
ATOM 663 C C . GLY A 1 90 ? 7.577 1.104 7.440 1.00 56.25 90 GLY A C 1
ATOM 664 O O . GLY A 1 90 ? 8.022 1.854 6.565 1.00 56.25 90 GLY A O 1
ATOM 665 N N . ILE A 1 91 ? 7.399 -0.201 7.215 1.00 56.59 91 ILE A N 1
ATOM 666 C CA . ILE A 1 91 ? 7.448 -0.791 5.872 1.00 56.59 91 ILE A CA 1
ATOM 667 C C . ILE A 1 91 ? 6.166 -0.378 5.140 1.00 56.59 91 ILE A C 1
ATOM 669 O O . ILE A 1 91 ? 5.101 -0.301 5.746 1.00 56.59 91 ILE A O 1
ATOM 673 N N . PHE A 1 92 ? 6.262 -0.091 3.837 1.00 56.94 92 PHE A N 1
ATOM 674 C CA . PHE A 1 92 ? 5.128 0.297 2.991 1.00 56.94 92 PHE A CA 1
ATOM 675 C C . PHE A 1 92 ? 4.515 -0.930 2.295 1.00 56.94 92 PHE A C 1
ATOM 677 O O . PHE A 1 92 ? 4.979 -1.285 1.220 1.00 56.94 92 PHE A O 1
ATOM 684 N N . PRO A 1 93 ? 3.494 -1.623 2.807 1.00 54.97 93 PRO A N 1
ATOM 685 C CA . PRO A 1 93 ? 2.664 -2.475 1.961 1.00 54.97 93 PRO A CA 1
ATOM 686 C C . PRO A 1 93 ? 1.702 -1.640 1.094 1.00 54.97 93 PRO A C 1
ATOM 688 O O . PRO A 1 93 ? 1.064 -0.691 1.545 1.00 54.97 93 PRO A O 1
ATOM 691 N N . ALA A 1 94 ? 1.588 -2.004 -0.182 1.00 50.75 94 ALA A N 1
ATOM 692 C CA . ALA A 1 94 ? 0.567 -1.494 -1.090 1.00 50.75 94 ALA A CA 1
ATOM 693 C C . ALA A 1 94 ? -0.515 -2.571 -1.266 1.00 50.75 94 ALA A C 1
ATOM 695 O O . ALA A 1 94 ? -0.217 -3.746 -1.430 1.00 50.75 94 ALA A O 1
ATOM 696 N N . VAL A 1 95 ? -1.785 -2.206 -1.266 1.00 51.78 95 VAL A N 1
ATOM 697 C CA . VAL A 1 95 ? -2.915 -3.103 -1.529 1.00 51.78 95 VAL A CA 1
ATOM 698 C C . VAL A 1 95 ? -3.703 -2.505 -2.688 1.00 51.78 95 VAL A C 1
ATOM 700 O O . VAL A 1 95 ? -4.403 -1.508 -2.547 1.00 51.78 95 VAL A O 1
ATOM 703 N N . ALA A 1 96 ? -3.571 -3.089 -3.874 1.00 42.56 96 ALA A N 1
ATOM 704 C CA . ALA A 1 96 ? -4.276 -2.597 -5.048 1.00 42.56 96 ALA A CA 1
ATOM 705 C C . ALA A 1 96 ? -5.623 -3.316 -5.177 1.00 42.56 96 ALA A C 1
ATOM 707 O O . ALA A 1 96 ? -5.691 -4.548 -5.137 1.00 42.56 96 ALA A O 1
ATOM 708 N N . GLY A 1 97 ? -6.697 -2.551 -5.360 1.00 29.14 97 GLY A N 1
ATOM 709 C CA . GLY A 1 97 ? -7.988 -3.114 -5.715 1.00 29.14 97 GLY A CA 1
ATOM 710 C C . GLY A 1 97 ? -7.959 -3.663 -7.128 1.00 29.14 97 GLY A C 1
ATOM 711 O O . GLY A 1 97 ? -7.524 -2.981 -8.059 1.00 29.14 97 GLY A O 1
ATOM 712 N N . HIS A 1 98 ? -8.438 -4.892 -7.307 1.00 31.97 98 HIS A N 1
ATOM 713 C CA . HIS A 1 98 ? -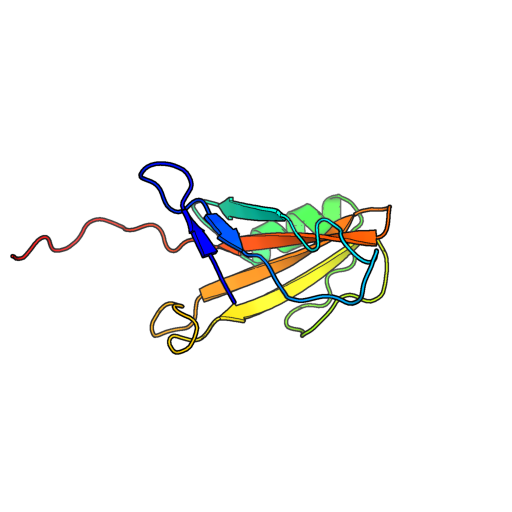8.717 -5.404 -8.635 1.00 31.97 98 HIS A CA 1
ATOM 714 C C . HIS A 1 98 ? -10.203 -5.219 -8.946 1.00 31.97 98 HIS A C 1
ATOM 716 O O . HIS A 1 98 ? -11.071 -5.673 -8.203 1.00 31.97 98 HIS A O 1
ATOM 722 N N . GLU A 1 99 ? -10.504 -4.593 -10.085 1.00 29.03 99 GLU A N 1
ATOM 723 C CA . GLU A 1 99 ? -11.809 -4.720 -10.729 1.00 29.03 99 GLU A CA 1
ATOM 724 C C . GLU A 1 99 ? -11.984 -6.206 -11.056 1.00 29.03 99 GLU A C 1
ATOM 726 O O . GLU A 1 99 ? -11.268 -6.766 -11.896 1.00 29.03 99 GLU A O 1
ATOM 731 N N . LEU A 1 100 ? -12.875 -6.888 -10.336 1.00 25.34 100 LEU A N 1
ATOM 732 C CA . LEU A 1 100 ? -13.331 -8.208 -10.735 1.00 25.34 100 LEU A CA 1
ATOM 733 C C . LEU A 1 100 ? -13.780 -8.106 -12.190 1.00 25.34 100 LEU A C 1
ATOM 735 O O . LEU A 1 100 ? -14.731 -7.397 -12.516 1.00 25.34 100 LEU A O 1
ATOM 739 N N . LEU A 1 101 ? -13.094 -8.847 -13.063 1.00 23.27 101 LEU A N 1
ATOM 740 C CA . LEU A 1 101 ? -13.615 -9.218 -14.367 1.00 23.27 101 LEU A CA 1
ATOM 741 C C . LEU A 1 101 ? -14.915 -9.986 -14.124 1.00 23.27 101 LEU A C 1
ATOM 743 O O . LEU A 1 101 ? -14.943 -11.217 -14.071 1.00 23.27 101 LEU A O 1
ATOM 747 N N . ARG A 1 102 ? -16.023 -9.259 -13.998 1.00 22.06 102 ARG A N 1
ATOM 748 C CA . ARG A 1 102 ? -17.330 -9.830 -14.245 1.00 22.06 102 ARG A CA 1
ATOM 749 C C . ARG A 1 102 ? -17.409 -10.022 -15.748 1.00 22.06 102 ARG A C 1
ATOM 751 O O . ARG A 1 102 ? -17.642 -9.083 -16.502 1.00 22.06 102 ARG A O 1
ATOM 758 N N . TRP A 1 103 ? -17.156 -11.261 -16.153 1.00 23.23 103 TRP A N 1
ATOM 759 C CA . TRP A 1 103 ? -17.574 -11.872 -17.405 1.00 23.23 103 TRP A CA 1
ATOM 760 C C . TRP A 1 103 ? -18.705 -11.103 -18.099 1.00 23.23 103 TRP A C 1
ATOM 762 O O . TRP A 1 103 ? -19.886 -11.314 -17.835 1.00 23.23 103 TRP A O 1
ATOM 772 N N . SER A 1 104 ? -18.345 -10.240 -19.041 1.00 25.69 104 SER A N 1
ATOM 773 C CA . SER A 1 104 ? -19.174 -9.981 -20.203 1.00 25.69 104 SER A CA 1
ATOM 774 C C . SER A 1 104 ? -18.259 -9.657 -21.374 1.00 25.69 104 SER A C 1
ATOM 776 O O . SER A 1 104 ? -17.413 -8.771 -21.312 1.00 25.69 104 SER A O 1
ATOM 778 N N . ARG A 1 105 ? -18.466 -10.419 -22.449 1.00 24.42 105 ARG A N 1
ATOM 779 C CA . ARG A 1 105 ? -17.901 -10.226 -23.785 1.00 24.42 105 ARG A CA 1
ATOM 780 C C . ARG A 1 105 ? -16.468 -10.724 -24.013 1.00 24.42 105 ARG A C 1
ATOM 782 O O . ARG A 1 105 ? -15.572 -9.992 -24.411 1.00 24.42 105 ARG A O 1
ATOM 789 N N . ILE A 1 106 ? -16.355 -12.054 -24.007 1.00 33.75 106 ILE A N 1
ATOM 790 C CA . ILE A 1 106 ? -15.780 -12.732 -25.179 1.00 33.75 106 ILE A CA 1
ATOM 791 C C . ILE A 1 106 ? -16.493 -12.174 -26.415 1.00 33.75 106 ILE A C 1
ATOM 793 O O . ILE A 1 106 ? -17.667 -12.470 -26.627 1.00 33.75 106 ILE A O 1
ATOM 797 N N . LEU A 1 107 ? -15.802 -11.370 -27.215 1.00 30.19 107 LEU A N 1
ATOM 798 C CA . LEU A 1 107 ? -16.014 -11.319 -28.655 1.00 30.19 107 LEU A CA 1
ATOM 799 C C . LEU A 1 107 ? -14.665 -11.098 -29.341 1.00 30.19 107 LEU A C 1
ATOM 801 O O . LEU A 1 107 ? -14.250 -9.960 -29.518 1.00 30.19 107 LEU A O 1
ATOM 805 N N . ARG A 1 108 ? -14.123 -12.238 -29.785 1.00 35.75 108 ARG A N 1
ATOM 806 C CA . ARG A 1 108 ? -13.076 -12.449 -30.796 1.00 35.75 108 ARG A CA 1
ATOM 807 C C . ARG A 1 108 ? -11.660 -12.039 -30.420 1.00 35.75 108 ARG A C 1
ATOM 809 O O . ARG A 1 108 ? -11.383 -10.830 -30.332 1.00 35.75 108 ARG A O 1
#

Secondary structure (DSSP, 8-state):
--EEE-TTSS-EEE-----TT-------EEEETT--HHHHHHHHHHTTPEEEEE-S---STTEEEEEEE-GGGT--TT-EEEEEE--TT----EEEEP----------